Protein AF-A0A388QNP2-F1 (afdb_monomer_lite)

Secondary structure (DSSP, 8-state):
---TGGGG-GGGGTTSTTHHHHHHHHHHTT---EEE--EEHHHHHHHHTSTTGGGTB-GGG----TT-EE-GGG--B-HHHHHHHHHHHHTTSEEEPPS--HHHHH--HHHHHHHHHHT-SSGGGTS-HHHHHHHHHHTTT--

pLDDT: mean 83.12, std 7.52, range [42.44, 92.38]

Structure (mmCIF, N/CA/C/O backbone):
data_AF-A0A388QNP2-F1
#
_entry.id   AF-A0A388QNP2-F1
#
loop_
_atom_site.group_PDB
_atom_site.id
_atom_site.type_symbol
_atom_site.label_atom_id
_atom_site.label_alt_id
_atom_site.label_comp_id
_atom_site.label_asym_id
_atom_site.label_entity_id
_atom_site.label_seq_id
_atom_site.pdbx_PDB_ins_code
_atom_site.Cartn_x
_atom_site.Cartn_y
_atom_site.Cartn_z
_atom_site.occupancy
_atom_site.B_iso_or_equiv
_atom_site.auth_seq_id
_atom_site.auth_comp_id
_atom_site.auth_asym_id
_atom_site.auth_atom_id
_atom_site.pdbx_PDB_model_num
ATOM 1 N N . MET A 1 1 ? -1.663 10.306 -4.330 1.00 42.44 1 MET A N 1
ATOM 2 C CA . MET A 1 1 ? -0.896 9.045 -4.416 1.00 42.44 1 MET A CA 1
ATOM 3 C C . MET A 1 1 ? -1.767 8.045 -3.677 1.00 42.44 1 MET A C 1
ATOM 5 O O . MET A 1 1 ? -2.194 8.433 -2.613 1.00 42.44 1 MET A O 1
ATOM 9 N N . ASN A 1 2 ? -2.155 6.900 -4.248 1.00 55.72 2 ASN A N 1
ATOM 10 C CA . ASN A 1 2 ? -2.982 5.923 -3.520 1.00 55.72 2 ASN A CA 1
ATOM 11 C C . ASN A 1 2 ? -2.039 4.876 -2.945 1.00 55.72 2 ASN A C 1
ATOM 13 O O . ASN A 1 2 ? -1.491 4.076 -3.705 1.00 55.72 2 ASN A O 1
ATOM 17 N N . ASN A 1 3 ? -1.803 4.921 -1.642 1.00 70.88 3 ASN A N 1
ATOM 18 C CA . ASN A 1 3 ? -0.985 3.936 -0.945 1.00 70.88 3 ASN A CA 1
ATOM 19 C C . ASN A 1 3 ? -1.843 3.156 0.076 1.00 70.88 3 ASN A C 1
ATOM 21 O O . ASN A 1 3 ? -2.992 3.502 0.344 1.00 70.88 3 ASN A O 1
ATOM 25 N N . LEU A 1 4 ? -1.290 2.077 0.635 1.00 81.94 4 LEU A N 1
ATOM 26 C CA . LEU A 1 4 ? -1.979 1.256 1.639 1.00 81.94 4 LEU A CA 1
ATOM 27 C C . LEU A 1 4 ? -2.318 2.040 2.916 1.00 81.94 4 LEU A C 1
ATOM 29 O O . LEU A 1 4 ? -3.337 1.785 3.547 1.00 81.94 4 LEU A O 1
ATOM 33 N N . VAL A 1 5 ? -1.448 2.972 3.300 1.00 83.69 5 VAL A N 1
ATOM 34 C CA . VAL A 1 5 ? -1.546 3.774 4.525 1.00 83.69 5 VAL A CA 1
ATOM 35 C C . VAL A 1 5 ? -2.727 4.744 4.451 1.00 83.69 5 VAL A C 1
ATOM 37 O O . VAL A 1 5 ? -3.423 4.932 5.446 1.00 83.69 5 VAL A O 1
ATOM 40 N N . ASP A 1 6 ? -3.026 5.281 3.270 1.00 84.50 6 ASP A N 1
ATOM 41 C CA . ASP A 1 6 ? -4.148 6.197 3.056 1.00 84.50 6 ASP A CA 1
ATOM 42 C C . ASP A 1 6 ? -5.493 5.534 3.368 1.00 84.50 6 ASP A C 1
ATOM 44 O O . ASP A 1 6 ? -6.406 6.203 3.842 1.00 84.50 6 ASP A O 1
ATOM 48 N N . LEU A 1 7 ? -5.617 4.210 3.198 1.00 86.00 7 LEU A N 1
ATOM 49 C CA . LEU A 1 7 ? -6.834 3.462 3.555 1.00 86.00 7 LEU A CA 1
ATOM 50 C C . LEU A 1 7 ? -7.164 3.526 5.053 1.00 86.00 7 LEU A C 1
ATOM 52 O O . LEU A 1 7 ? -8.274 3.203 5.463 1.00 86.00 7 LEU A O 1
ATOM 56 N N . PHE A 1 8 ? -6.208 3.928 5.885 1.00 87.75 8 PHE A N 1
ATOM 57 C CA . PHE A 1 8 ? -6.391 4.082 7.323 1.00 87.75 8 PHE A CA 1
ATOM 58 C C . PHE A 1 8 ? -6.550 5.545 7.739 1.00 87.75 8 PHE A C 1
ATOM 60 O O . PHE A 1 8 ? -6.674 5.818 8.933 1.00 87.75 8 PHE A O 1
ATOM 67 N N . ASN A 1 9 ? -6.569 6.491 6.793 1.00 87.31 9 ASN A N 1
ATOM 68 C CA . ASN A 1 9 ? -6.835 7.887 7.108 1.00 87.31 9 ASN A CA 1
ATOM 69 C C . ASN A 1 9 ? -8.322 8.063 7.489 1.00 87.31 9 ASN A C 1
ATOM 71 O O . ASN A 1 9 ? -9.200 7.904 6.634 1.00 87.31 9 ASN A O 1
ATOM 75 N N . PRO A 1 10 ? -8.636 8.434 8.745 1.00 83.19 10 PRO A N 1
ATOM 76 C CA . PRO A 1 10 ? -10.016 8.567 9.207 1.00 83.19 10 PRO A CA 1
ATOM 77 C C . PRO A 1 10 ? -10.800 9.663 8.475 1.00 83.19 10 PRO A C 1
ATOM 79 O O . PRO A 1 10 ? -12.026 9.594 8.408 1.00 83.19 10 PRO A O 1
ATOM 82 N N . GLU A 1 11 ? -10.118 10.645 7.877 1.00 87.06 11 GLU A N 1
ATOM 83 C CA . GLU A 1 11 ? -10.759 11.742 7.141 1.00 87.06 11 GLU A CA 1
ATOM 84 C C . GLU A 1 11 ? -11.539 11.250 5.911 1.00 87.06 11 GLU A C 1
ATOM 86 O O . GLU A 1 11 ? -12.512 11.888 5.509 1.00 87.06 11 GLU A O 1
ATOM 91 N N . HIS A 1 12 ? -11.182 10.086 5.353 1.00 86.56 12 HIS A N 1
ATOM 92 C CA . HIS A 1 12 ? -11.906 9.480 4.232 1.00 86.56 12 HIS A CA 1
ATOM 93 C C . HIS A 1 12 ? -13.256 8.866 4.622 1.00 86.56 12 HIS A C 1
ATOM 95 O O . HIS A 1 12 ? -14.069 8.586 3.744 1.00 86.56 12 HIS A O 1
ATOM 101 N N . TYR A 1 13 ? -13.518 8.678 5.917 1.00 88.69 13 TYR A N 1
ATOM 102 C CA . TYR A 1 13 ? -14.672 7.920 6.409 1.00 88.69 13 TYR A CA 1
ATOM 103 C C . TYR A 1 13 ? -15.572 8.730 7.343 1.00 88.69 13 TYR A C 1
ATOM 105 O O . TYR A 1 13 ? -16.375 8.160 8.072 1.00 88.69 13 TYR A O 1
ATOM 113 N N . THR A 1 14 ? -15.481 10.060 7.301 1.00 89.50 14 THR A N 1
ATOM 114 C CA . THR A 1 14 ? -16.283 10.981 8.132 1.00 89.50 14 THR A CA 1
ATOM 115 C C . THR A 1 14 ? -17.795 10.872 7.904 1.00 89.50 14 THR A C 1
ATOM 117 O O . THR A 1 14 ? -18.574 11.301 8.748 1.00 89.50 14 THR A O 1
ATOM 120 N N . GLN A 1 15 ? -18.214 10.291 6.776 1.00 91.44 15 GLN A N 1
ATOM 121 C CA . GLN A 1 15 ? -19.619 10.066 6.415 1.00 91.44 15 GLN A CA 1
ATOM 122 C C . GLN A 1 15 ? -20.171 8.717 6.909 1.00 91.44 15 GLN A C 1
ATOM 124 O O . GLN A 1 15 ? -21.357 8.448 6.734 1.00 91.44 15 GLN A O 1
ATOM 129 N N . LEU A 1 16 ? -19.322 7.855 7.474 1.00 91.56 16 LEU A N 1
ATOM 130 C CA . LEU A 1 16 ? -19.698 6.547 8.006 1.00 91.56 16 LEU A CA 1
ATOM 131 C C . LEU A 1 16 ? -19.756 6.624 9.532 1.00 91.56 16 LEU A C 1
ATOM 133 O O . LEU A 1 16 ? -18.791 7.061 10.158 1.00 91.56 16 LEU A O 1
ATOM 137 N N . GLU A 1 17 ? -20.854 6.167 10.137 1.00 90.19 17 GLU A N 1
ATOM 138 C CA . GLU A 1 17 ? -21.018 6.176 11.598 1.00 90.19 17 GLU A CA 1
ATOM 139 C C . GLU A 1 17 ? -19.934 5.343 12.298 1.00 90.19 17 GLU A C 1
ATOM 141 O O . GLU A 1 17 ? -19.424 5.738 13.345 1.00 90.19 17 GLU A O 1
ATOM 146 N N . GLY A 1 18 ? -19.526 4.219 11.698 1.00 87.56 18 GLY A N 1
ATOM 147 C CA . GLY A 1 18 ? -18.429 3.379 12.183 1.00 87.56 18 GLY A CA 1
ATOM 148 C C . GLY A 1 18 ? -17.062 3.691 11.560 1.00 87.56 18 GLY A C 1
ATOM 149 O O . GLY A 1 18 ? -16.106 2.939 11.774 1.00 87.56 18 GLY A O 1
ATOM 150 N N . GLY A 1 19 ? -16.947 4.771 10.780 1.00 90.50 19 GLY A N 1
ATOM 151 C CA . GLY A 1 19 ? -15.690 5.265 10.218 1.00 90.50 19 GLY A CA 1
ATOM 152 C C . GLY A 1 19 ? -14.877 4.211 9.452 1.00 90.50 19 GLY A C 1
ATOM 153 O O . GLY A 1 19 ? -15.393 3.471 8.613 1.00 90.50 19 GLY A O 1
ATOM 154 N N . VAL A 1 20 ? -13.575 4.143 9.754 1.00 89.31 20 VAL A N 1
ATOM 155 C CA . VAL A 1 20 ? -12.612 3.215 9.126 1.00 89.31 20 VAL A CA 1
ATOM 156 C C . VAL A 1 20 ? -13.044 1.751 9.293 1.00 89.31 20 VAL A C 1
ATOM 158 O O . VAL A 1 20 ? -12.945 0.963 8.353 1.00 89.31 20 VAL A O 1
ATOM 161 N N . LEU A 1 21 ? -13.555 1.378 10.470 1.00 89.62 21 LEU A N 1
ATOM 162 C CA . LEU A 1 21 ? -13.955 -0.002 10.767 1.00 89.62 21 LEU A CA 1
ATOM 163 C C . LEU A 1 21 ? -15.161 -0.435 9.936 1.00 89.62 21 LEU A C 1
ATOM 165 O O . LEU A 1 21 ? -15.171 -1.538 9.393 1.00 89.62 21 LEU A O 1
ATOM 169 N N . GLU A 1 22 ? -16.155 0.442 9.797 1.00 92.38 22 GLU A N 1
ATOM 170 C CA . GLU A 1 22 ? -17.318 0.174 8.954 1.00 92.38 22 GLU A CA 1
ATOM 171 C C . GLU A 1 22 ? -16.923 0.017 7.483 1.00 92.38 22 GLU A C 1
ATOM 173 O O . GLU A 1 22 ? -17.397 -0.901 6.812 1.00 92.38 22 GLU A O 1
ATOM 178 N N . SER A 1 23 ? -16.020 0.868 6.990 1.00 91.31 23 SER A N 1
ATOM 179 C CA . SER A 1 23 ? -15.496 0.771 5.625 1.00 91.31 23 SER A CA 1
ATOM 180 C C . SER A 1 23 ? -14.840 -0.586 5.358 1.00 91.31 23 SER A C 1
ATOM 182 O O . SER A 1 23 ? -15.215 -1.279 4.411 1.00 91.31 23 SER A O 1
ATOM 184 N N . PHE A 1 24 ? -13.916 -1.016 6.223 1.00 90.62 24 PHE A N 1
ATOM 185 C CA . PHE A 1 24 ? -13.261 -2.314 6.063 1.00 90.62 24 PHE A CA 1
ATOM 186 C C . PHE A 1 24 ? -14.231 -3.486 6.244 1.00 90.62 24 PHE A C 1
ATOM 188 O O . PHE A 1 24 ? -14.150 -4.454 5.491 1.00 90.62 24 PHE A O 1
ATOM 195 N N . GLY A 1 25 ? -15.199 -3.385 7.158 1.00 89.75 25 GLY A N 1
ATOM 196 C CA . GLY A 1 25 ? -16.263 -4.380 7.291 1.00 89.75 25 GLY A CA 1
ATOM 197 C C . GLY A 1 25 ? -17.073 -4.538 6.001 1.00 89.75 25 GLY A C 1
ATOM 198 O O . GLY A 1 25 ? -17.333 -5.657 5.566 1.00 89.75 25 GLY A O 1
ATOM 199 N N . ARG A 1 26 ? -17.414 -3.427 5.335 1.00 90.50 26 ARG A N 1
ATOM 200 C CA . ARG A 1 26 ? -18.107 -3.438 4.037 1.00 90.50 26 ARG A CA 1
ATOM 201 C C . ARG A 1 26 ? -17.231 -3.968 2.902 1.00 90.50 26 ARG A C 1
ATOM 203 O O . ARG A 1 26 ? -17.760 -4.643 2.026 1.00 90.50 26 ARG A O 1
ATOM 210 N N . LEU A 1 27 ? -15.933 -3.660 2.906 1.00 89.94 27 LEU A N 1
ATOM 211 C CA . LEU A 1 27 ? -14.986 -4.100 1.877 1.00 89.94 27 LEU A CA 1
ATOM 212 C C . LEU A 1 27 ? -14.767 -5.615 1.922 1.00 89.94 27 LEU A C 1
ATOM 214 O O . LEU A 1 27 ? -14.757 -6.272 0.887 1.00 89.94 27 LEU A O 1
ATOM 218 N N . PHE A 1 28 ? -14.607 -6.166 3.122 1.00 89.50 28 PHE A N 1
ATOM 219 C CA . PHE A 1 28 ? -14.209 -7.557 3.314 1.00 89.50 28 PHE A CA 1
ATOM 220 C C . PHE A 1 28 ? -15.367 -8.537 3.488 1.00 89.50 28 PHE A C 1
ATOM 222 O O . PHE A 1 28 ? -15.137 -9.746 3.521 1.00 89.50 28 PHE A O 1
ATOM 229 N N . LYS A 1 29 ? -16.611 -8.044 3.544 1.00 85.56 29 LYS A N 1
ATOM 230 C CA . LYS A 1 29 ? -17.809 -8.879 3.722 1.00 85.56 29 LYS A CA 1
ATOM 231 C C . LYS A 1 29 ? -17.937 -10.001 2.680 1.00 85.56 29 LYS A C 1
ATOM 233 O O . LYS A 1 29 ? -18.436 -11.069 3.010 1.00 85.56 29 LYS A O 1
ATOM 238 N N . ASP A 1 30 ? -17.463 -9.766 1.455 1.00 87.25 30 ASP A N 1
ATOM 239 C CA . ASP A 1 30 ? -17.602 -10.688 0.319 1.00 87.25 30 ASP A CA 1
ATOM 240 C C . ASP A 1 30 ? -16.319 -11.509 0.071 1.00 87.25 30 ASP A C 1
ATOM 242 O O . ASP A 1 30 ? -16.063 -11.957 -1.044 1.00 87.25 30 ASP A O 1
ATOM 246 N N . GLY A 1 31 ? -15.472 -11.684 1.096 1.00 84.38 31 GLY A N 1
ATOM 247 C CA . GLY A 1 31 ? -14.236 -12.470 0.988 1.00 84.38 31 GLY A CA 1
ATOM 248 C C . GLY A 1 31 ? -13.154 -11.812 0.127 1.00 84.38 31 GLY A C 1
ATOM 249 O O . GLY A 1 31 ? -12.272 -12.492 -0.396 1.00 84.38 31 GLY A O 1
ATOM 250 N N . VAL A 1 32 ? -13.223 -10.490 -0.044 1.00 89.31 32 VAL A N 1
ATOM 251 C CA . VAL A 1 32 ? -12.215 -9.717 -0.777 1.00 89.31 32 VAL A CA 1
ATOM 252 C C . VAL A 1 32 ? -10.865 -9.829 -0.070 1.00 89.31 32 VAL A C 1
ATOM 254 O O . VAL A 1 32 ? -10.780 -9.750 1.153 1.00 89.31 32 VAL A O 1
ATOM 257 N N . GLN A 1 33 ? -9.794 -9.964 -0.848 1.00 90.50 33 GLN A N 1
ATOM 258 C CA . GLN A 1 33 ? -8.425 -9.908 -0.348 1.00 90.50 33 GLN A CA 1
ATOM 259 C C . GLN A 1 33 ? -7.679 -8.778 -1.048 1.00 90.50 33 GLN A C 1
ATOM 261 O O . GLN A 1 33 ? -7.717 -8.648 -2.272 1.00 90.50 33 GLN A O 1
ATOM 266 N N . VAL A 1 34 ? -6.989 -7.955 -0.266 1.00 89.81 34 VAL A N 1
ATOM 267 C CA . VAL A 1 34 ? -6.114 -6.904 -0.778 1.00 89.81 34 VAL A CA 1
ATOM 268 C C . VAL A 1 34 ? -4.700 -7.458 -0.822 1.00 89.81 34 VAL A C 1
ATOM 270 O O . VAL A 1 34 ? -4.086 -7.727 0.211 1.00 89.81 34 VAL A O 1
ATOM 273 N N . MET A 1 35 ? -4.173 -7.622 -2.031 1.00 89.44 35 MET A N 1
ATOM 274 C CA . MET A 1 35 ? -2.778 -7.997 -2.218 1.00 89.44 35 MET A CA 1
ATOM 275 C C . MET A 1 35 ? -1.890 -6.773 -2.006 1.00 89.44 35 MET A C 1
ATOM 277 O O . MET A 1 35 ? -2.016 -5.771 -2.711 1.00 89.44 35 MET A O 1
ATOM 281 N N . VAL A 1 36 ? -0.992 -6.851 -1.029 1.00 89.38 36 VAL A N 1
ATOM 282 C CA . VAL A 1 36 ? -0.104 -5.748 -0.673 1.00 89.38 36 VAL A CA 1
ATOM 283 C C . VAL A 1 36 ? 1.249 -5.975 -1.325 1.00 89.38 36 VAL A C 1
ATOM 285 O O . VAL A 1 36 ? 2.020 -6.842 -0.913 1.00 89.38 36 VAL A O 1
ATOM 288 N N . TYR A 1 37 ? 1.526 -5.190 -2.361 1.00 87.56 37 TYR A N 1
ATOM 289 C CA . TYR A 1 37 ? 2.818 -5.205 -3.034 1.00 87.56 37 TYR A CA 1
ATOM 290 C C . TYR A 1 37 ? 3.879 -4.499 -2.173 1.00 87.56 37 TYR A C 1
ATOM 292 O O . TYR A 1 37 ? 3.568 -3.458 -1.582 1.00 87.56 37 TYR A O 1
ATOM 300 N N . PRO A 1 38 ? 5.110 -5.033 -2.074 1.00 87.62 38 PRO A N 1
ATOM 301 C CA . PRO A 1 38 ? 6.166 -4.378 -1.319 1.00 87.62 38 PRO A CA 1
ATOM 302 C C . PRO A 1 38 ? 6.550 -3.040 -1.950 1.00 87.62 38 PRO A C 1
ATOM 304 O O . PRO A 1 38 ? 6.391 -2.811 -3.149 1.00 87.62 38 PRO A O 1
ATOM 307 N N . MET A 1 39 ? 7.084 -2.151 -1.125 1.00 85.62 39 MET A N 1
ATOM 308 C CA . MET A 1 39 ? 7.579 -0.843 -1.538 1.00 85.62 39 MET A CA 1
ATOM 309 C C . MET A 1 39 ? 9.096 -0.814 -1.453 1.00 85.62 39 MET A C 1
ATOM 311 O O . MET A 1 39 ? 9.696 -1.534 -0.662 1.00 85.62 39 MET A O 1
ATOM 315 N N . ARG A 1 40 ? 9.736 0.032 -2.251 1.00 86.56 40 ARG A N 1
ATOM 316 C CA . ARG A 1 40 ? 11.173 0.279 -2.119 1.00 86.56 40 ARG A CA 1
ATOM 317 C C . ARG A 1 40 ? 11.428 1.360 -1.060 1.00 86.56 40 ARG A C 1
ATOM 319 O O . ARG A 1 40 ? 10.556 2.192 -0.801 1.00 86.56 40 ARG A O 1
ATOM 326 N N . GLY A 1 41 ? 12.594 1.370 -0.423 1.00 87.00 41 GLY A N 1
ATOM 327 C CA . GLY A 1 41 ? 12.909 2.313 0.652 1.00 87.00 41 GLY A CA 1
ATOM 328 C C . GLY A 1 41 ? 12.794 3.786 0.246 1.00 87.00 41 GLY A C 1
ATOM 329 O O . GLY A 1 41 ? 12.300 4.609 1.016 1.00 87.00 41 GLY A O 1
ATOM 330 N N . ASP A 1 42 ? 13.151 4.139 -0.989 1.00 85.56 42 ASP A N 1
ATOM 331 C CA . ASP A 1 42 ? 12.917 5.484 -1.531 1.00 85.56 42 ASP A CA 1
ATOM 332 C C . ASP A 1 42 ? 11.420 5.837 -1.652 1.00 85.56 42 ASP A C 1
ATOM 334 O O . ASP A 1 42 ? 11.032 6.991 -1.448 1.00 85.56 42 ASP A O 1
ATOM 338 N N . GLN A 1 43 ? 10.559 4.855 -1.932 1.00 84.62 43 GLN A N 1
ATOM 339 C CA . GLN A 1 43 ? 9.105 5.020 -1.912 1.00 84.62 43 GLN A CA 1
ATOM 340 C C . GLN A 1 43 ? 8.594 5.188 -0.480 1.00 84.62 43 GLN A C 1
ATOM 342 O O . GLN A 1 43 ? 7.782 6.081 -0.245 1.00 84.62 43 GLN A O 1
ATOM 347 N N . LEU A 1 44 ? 9.115 4.410 0.478 1.00 86.12 44 LEU A N 1
ATOM 348 C CA . LEU A 1 44 ? 8.811 4.593 1.899 1.00 86.12 44 LEU A CA 1
ATOM 349 C C . LEU A 1 44 ? 9.200 6.003 2.358 1.00 86.12 44 LEU A C 1
ATOM 351 O O . LEU A 1 44 ? 8.410 6.655 3.030 1.00 86.12 44 LEU A O 1
ATOM 355 N N . ARG A 1 45 ? 10.360 6.522 1.936 1.00 85.94 45 ARG A N 1
ATOM 356 C CA . ARG A 1 45 ? 10.778 7.897 2.252 1.00 85.94 45 ARG A CA 1
ATOM 357 C C . ARG A 1 45 ? 9.782 8.941 1.753 1.00 85.94 45 ARG A C 1
ATOM 359 O O . ARG A 1 45 ? 9.475 9.884 2.474 1.00 85.94 45 ARG A O 1
ATOM 366 N N . ARG A 1 46 ? 9.285 8.790 0.522 1.00 84.81 46 ARG A N 1
ATOM 367 C CA . ARG A 1 46 ? 8.267 9.697 -0.037 1.00 84.81 46 ARG A CA 1
ATOM 368 C C . ARG A 1 46 ? 6.943 9.578 0.707 1.00 84.81 46 ARG A C 1
ATOM 370 O O . ARG A 1 46 ? 6.307 10.594 0.950 1.00 84.81 46 ARG A O 1
ATOM 377 N N . LEU A 1 47 ? 6.564 8.358 1.080 1.00 83.94 47 LEU A N 1
ATOM 378 C CA . LEU A 1 47 ? 5.358 8.083 1.848 1.00 83.94 47 LEU A CA 1
ATOM 379 C C . LEU A 1 47 ? 5.405 8.771 3.212 1.00 83.94 47 LEU A C 1
ATOM 381 O O . LEU A 1 47 ? 4.502 9.522 3.535 1.00 83.94 47 LEU A O 1
ATOM 385 N N . VAL A 1 48 ? 6.477 8.589 3.985 1.00 84.19 48 VAL A N 1
ATOM 386 C CA . VAL A 1 48 ? 6.604 9.208 5.318 1.00 84.19 48 VAL A CA 1
ATOM 387 C C . VAL A 1 48 ? 6.836 10.722 5.275 1.00 84.19 48 VAL A C 1
ATOM 389 O O . VAL A 1 48 ? 6.782 11.372 6.311 1.00 84.19 48 VAL A O 1
ATOM 392 N N . ALA A 1 49 ? 7.108 11.292 4.100 1.00 85.12 49 ALA A N 1
ATOM 393 C CA . ALA A 1 49 ? 7.127 12.738 3.900 1.00 85.12 49 ALA A CA 1
ATOM 394 C C . ALA A 1 49 ? 5.722 13.312 3.634 1.00 85.12 49 ALA A C 1
ATOM 396 O O . ALA A 1 49 ? 5.542 14.528 3.710 1.00 85.12 49 ALA A O 1
ATOM 397 N N . ASP A 1 50 ? 4.734 12.467 3.320 1.00 84.69 50 ASP A N 1
ATOM 398 C CA . ASP A 1 50 ? 3.353 12.886 3.108 1.00 84.69 50 ASP A CA 1
ATOM 399 C C . ASP A 1 50 ? 2.685 13.220 4.460 1.00 84.69 50 ASP A C 1
ATOM 401 O O . ASP A 1 50 ? 2.610 12.358 5.345 1.00 84.69 50 ASP A O 1
ATOM 405 N N . PRO A 1 51 ? 2.155 14.447 4.642 1.00 82.69 51 PRO A N 1
ATOM 406 C CA . PRO A 1 51 ? 1.455 14.836 5.864 1.00 82.69 51 PRO A CA 1
ATOM 407 C C . PRO A 1 51 ? 0.297 13.905 6.244 1.00 82.69 51 PRO A C 1
ATOM 409 O O . PRO A 1 51 ? -0.001 13.760 7.430 1.00 82.69 51 PRO A O 1
ATOM 412 N N . VAL A 1 52 ? -0.364 13.284 5.263 1.00 80.06 52 VAL A N 1
ATOM 413 C CA . VAL A 1 52 ? -1.466 12.344 5.497 1.00 80.06 52 VAL A CA 1
ATOM 414 C C . VAL A 1 52 ? -0.934 11.039 6.075 1.00 80.06 52 VAL A C 1
ATOM 416 O O . VAL A 1 52 ? -1.412 10.586 7.117 1.00 80.06 52 VAL A O 1
ATOM 419 N N . ALA A 1 53 ? 0.107 10.476 5.464 1.00 80.69 53 ALA A N 1
ATOM 420 C CA . ALA A 1 53 ? 0.726 9.245 5.939 1.00 80.69 53 ALA A CA 1
ATOM 421 C C . ALA A 1 53 ? 1.318 9.409 7.347 1.00 80.69 53 ALA A C 1
ATOM 423 O O . ALA A 1 53 ? 1.226 8.493 8.160 1.00 80.69 53 ALA A O 1
ATOM 424 N N . CYS A 1 54 ? 1.833 10.592 7.698 1.00 81.81 54 CYS A N 1
ATOM 425 C CA . CYS A 1 54 ? 2.325 10.901 9.047 1.00 81.81 54 CYS A CA 1
ATOM 426 C C . CYS A 1 54 ? 1.261 10.789 10.153 1.00 81.81 54 CYS A C 1
ATOM 428 O O . CYS A 1 54 ? 1.609 10.560 11.318 1.00 81.81 54 CYS A O 1
ATOM 430 N N . LYS A 1 55 ? -0.031 10.931 9.824 1.00 81.94 55 LYS A N 1
ATOM 431 C CA . LYS A 1 55 ? -1.136 10.737 10.783 1.00 81.94 55 LYS A CA 1
ATOM 432 C C . LYS A 1 55 ? -1.366 9.262 11.115 1.00 81.94 55 LYS A C 1
ATOM 434 O O . LYS A 1 55 ? -1.964 8.954 12.142 1.00 81.94 55 LYS A O 1
ATOM 439 N N . VAL A 1 56 ? -0.892 8.365 10.257 1.00 82.31 56 VAL A N 1
ATOM 440 C CA . VAL A 1 56 ? -1.198 6.932 10.292 1.00 82.31 56 VAL A CA 1
ATOM 441 C C . VAL A 1 56 ? 0.052 6.097 10.588 1.00 82.31 56 VAL A C 1
ATOM 443 O O . VAL A 1 56 ? -0.046 5.098 11.291 1.00 82.31 56 VAL A O 1
ATOM 446 N N . CYS A 1 57 ? 1.231 6.518 10.130 1.00 84.38 57 CYS A N 1
ATOM 447 C CA . CYS A 1 57 ? 2.520 5.860 10.350 1.00 84.38 57 CYS A CA 1
ATOM 448 C C . CYS A 1 57 ? 3.392 6.583 11.388 1.00 84.38 57 CYS A C 1
ATOM 450 O O . CYS A 1 57 ? 3.138 7.736 11.736 1.00 84.38 57 CYS A O 1
ATOM 452 N N . PHE A 1 58 ? 4.448 5.904 11.849 1.00 80.06 58 PHE A N 1
ATOM 453 C CA . PHE A 1 58 ? 5.515 6.472 12.682 1.00 80.06 58 PHE A CA 1
ATOM 454 C C . PHE A 1 58 ? 6.735 6.871 11.837 1.00 80.06 58 PHE A C 1
ATOM 456 O O . PHE A 1 58 ? 7.670 6.086 11.710 1.00 80.06 58 PHE A O 1
ATOM 463 N N . PRO A 1 59 ? 6.768 8.066 11.222 1.00 75.75 59 PRO A N 1
ATOM 464 C CA . PRO A 1 59 ? 7.910 8.482 10.407 1.00 75.75 59 PRO A CA 1
ATOM 465 C C . PRO A 1 59 ? 9.219 8.521 11.215 1.00 75.75 59 PRO A C 1
ATOM 467 O O . PRO A 1 59 ? 10.293 8.339 10.649 1.00 75.75 59 PRO A O 1
ATOM 470 N N . GLU A 1 60 ? 9.135 8.725 12.534 1.00 78.50 60 GLU A N 1
ATOM 471 C CA . GLU A 1 60 ? 10.291 8.905 13.414 1.00 78.50 60 GLU A CA 1
ATOM 472 C C . GLU A 1 60 ? 11.018 7.591 13.749 1.00 78.50 60 GLU A C 1
ATOM 474 O O . GLU A 1 60 ? 12.156 7.623 14.213 1.00 78.50 60 GLU A O 1
ATOM 479 N N . SER A 1 61 ? 10.381 6.436 13.534 1.00 79.19 61 SER A N 1
ATOM 480 C CA . SER A 1 61 ? 10.918 5.126 13.922 1.00 79.19 61 SER A CA 1
ATOM 481 C C . SER A 1 61 ? 11.586 4.353 12.782 1.00 79.19 61 SER A C 1
ATOM 483 O O . SER A 1 61 ? 12.186 3.305 13.024 1.00 79.19 61 SER A O 1
ATOM 485 N N . TYR A 1 62 ? 11.515 4.845 11.542 1.00 80.75 62 TYR A N 1
ATOM 486 C CA . TYR A 1 62 ? 12.088 4.152 10.390 1.00 80.75 62 TYR A CA 1
ATOM 487 C C . TYR A 1 62 ? 13.575 4.475 10.186 1.00 80.75 62 TYR A C 1
ATOM 489 O O . TYR A 1 62 ? 13.952 5.628 9.977 1.00 80.75 62 TYR A O 1
ATOM 497 N N . SER A 1 63 ? 14.420 3.443 10.102 1.00 78.56 63 SER A N 1
ATOM 498 C CA . SER A 1 63 ? 15.750 3.541 9.486 1.00 78.56 63 SER A CA 1
ATOM 499 C C . SER A 1 63 ? 15.650 3.188 7.997 1.00 78.56 63 SER A C 1
ATOM 501 O O . SER A 1 63 ? 15.647 2.015 7.625 1.00 78.56 63 SER A O 1
ATOM 503 N N . ILE A 1 64 ? 15.508 4.197 7.137 1.00 78.38 64 ILE A N 1
ATOM 504 C CA . ILE A 1 64 ? 15.224 3.992 5.708 1.00 78.38 64 ILE A CA 1
ATOM 505 C C . ILE A 1 64 ? 16.514 3.790 4.904 1.00 78.38 64 ILE A C 1
ATOM 507 O O . ILE A 1 64 ? 17.256 4.743 4.659 1.00 78.38 64 ILE A O 1
ATOM 511 N N . THR A 1 65 ? 16.734 2.571 4.412 1.00 82.62 65 THR A N 1
ATOM 512 C CA . THR A 1 65 ? 17.725 2.268 3.367 1.00 82.62 65 THR A CA 1
ATOM 513 C C . THR A 1 65 ? 17.050 2.330 1.996 1.00 82.62 65 THR A C 1
ATOM 515 O O . THR A 1 65 ? 16.050 1.654 1.791 1.00 82.62 65 THR A O 1
ATOM 518 N N . GLU A 1 66 ? 17.562 3.134 1.056 1.00 78.56 66 GLU A N 1
ATOM 519 C CA . GLU A 1 66 ? 16.867 3.433 -0.216 1.00 78.56 66 GLU A CA 1
ATOM 520 C C . GLU A 1 66 ? 16.556 2.206 -1.067 1.00 78.56 66 GLU A C 1
ATOM 522 O O . GLU A 1 66 ? 15.458 2.117 -1.609 1.00 78.56 66 GLU A O 1
ATOM 527 N N . ASP A 1 67 ? 17.482 1.254 -1.127 1.00 79.81 67 ASP A N 1
ATOM 528 C CA . ASP A 1 67 ? 17.348 0.038 -1.931 1.00 79.81 67 ASP A CA 1
ATOM 529 C C . ASP A 1 67 ? 16.698 -1.126 -1.167 1.00 79.81 67 ASP A C 1
ATOM 531 O O . ASP A 1 67 ? 16.590 -2.233 -1.694 1.00 79.81 67 ASP A O 1
ATOM 535 N N . ALA A 1 68 ? 16.254 -0.904 0.076 1.00 84.12 68 ALA A N 1
ATOM 536 C CA . ALA A 1 68 ? 15.574 -1.942 0.839 1.00 84.12 68 ALA A CA 1
ATOM 537 C C . ALA A 1 68 ? 14.181 -2.230 0.269 1.00 84.12 68 ALA A C 1
ATOM 539 O O . ALA A 1 68 ? 13.454 -1.328 -0.157 1.00 84.12 68 ALA A O 1
ATOM 540 N N . VAL A 1 69 ? 13.801 -3.505 0.316 1.00 85.25 69 VAL A N 1
ATOM 541 C CA . VAL A 1 69 ? 12.433 -3.957 0.067 1.00 85.25 69 VAL A CA 1
ATOM 542 C C . VAL A 1 69 ? 11.678 -3.883 1.387 1.00 85.25 69 VAL A C 1
ATOM 544 O O . VAL A 1 69 ? 12.064 -4.519 2.361 1.00 85.25 69 VAL A O 1
ATOM 547 N N . ILE A 1 70 ? 10.615 -3.091 1.406 1.00 86.38 70 ILE A N 1
ATOM 548 C CA . ILE A 1 70 ? 9.734 -2.866 2.547 1.00 86.38 70 ILE A CA 1
ATOM 549 C C . ILE A 1 70 ? 8.453 -3.656 2.299 1.00 86.38 70 ILE A C 1
ATOM 551 O O . ILE A 1 70 ? 7.667 -3.319 1.407 1.00 86.38 70 ILE A O 1
ATOM 555 N N . ALA A 1 71 ? 8.237 -4.722 3.063 1.00 86.81 71 ALA A N 1
ATOM 556 C CA . ALA A 1 71 ? 7.007 -5.493 3.005 1.00 86.81 71 ALA A CA 1
ATOM 557 C C . ALA A 1 71 ? 5.904 -4.836 3.848 1.00 86.81 71 ALA A C 1
ATOM 559 O O . ALA A 1 71 ? 6.148 -3.964 4.680 1.00 86.81 71 ALA A O 1
ATOM 560 N N . ALA A 1 72 ? 4.664 -5.301 3.674 1.00 85.44 72 ALA A N 1
ATOM 561 C CA . ALA A 1 72 ? 3.525 -4.829 4.465 1.00 85.44 72 ALA A CA 1
ATOM 562 C C . ALA A 1 72 ? 3.755 -4.971 5.982 1.00 85.44 72 ALA A C 1
ATOM 564 O O . ALA A 1 72 ? 3.338 -4.113 6.753 1.00 85.44 72 ALA A O 1
ATOM 565 N N . ALA A 1 73 ? 4.434 -6.044 6.398 1.00 83.50 73 ALA A N 1
ATOM 566 C CA . ALA A 1 73 ? 4.735 -6.324 7.799 1.00 83.50 73 ALA A CA 1
ATOM 567 C C . ALA A 1 73 ? 5.761 -5.352 8.412 1.00 83.50 73 ALA A C 1
ATOM 569 O O . ALA A 1 73 ? 5.766 -5.172 9.627 1.00 83.50 73 ALA A O 1
ATOM 570 N N . ASP A 1 74 ? 6.586 -4.702 7.586 1.00 85.56 74 ASP A N 1
ATOM 571 C CA . ASP A 1 74 ? 7.600 -3.740 8.033 1.00 85.56 74 ASP A CA 1
ATOM 572 C C . ASP A 1 74 ? 7.011 -2.336 8.260 1.00 85.56 74 ASP A C 1
ATOM 574 O O . ASP A 1 74 ? 7.674 -1.454 8.811 1.00 85.56 74 ASP A O 1
ATOM 578 N N . ILE A 1 75 ? 5.757 -2.107 7.844 1.00 85.50 75 ILE A N 1
ATOM 579 C CA . ILE A 1 75 ? 5.071 -0.825 8.012 1.00 85.50 75 ILE A CA 1
ATOM 580 C C . ILE A 1 75 ? 4.657 -0.658 9.476 1.00 85.50 75 ILE A C 1
ATOM 582 O O . ILE A 1 75 ? 3.804 -1.370 10.008 1.00 85.50 75 ILE A O 1
ATOM 586 N N . GLN A 1 76 ? 5.227 0.355 10.117 1.00 86.31 76 GLN A N 1
ATOM 587 C CA . GLN A 1 76 ? 4.907 0.766 11.474 1.00 86.31 76 GLN A CA 1
ATOM 588 C C . GLN A 1 76 ? 3.773 1.795 11.476 1.00 86.31 76 GLN A C 1
ATOM 590 O O . GLN A 1 76 ? 3.939 2.967 11.117 1.00 86.31 76 GLN A O 1
ATOM 595 N N . MET A 1 77 ? 2.602 1.328 11.902 1.00 87.19 77 MET A N 1
ATOM 596 C CA . MET A 1 77 ? 1.375 2.111 12.041 1.00 87.19 77 MET A CA 1
ATOM 597 C C . MET A 1 77 ? 1.219 2.643 13.473 1.00 87.19 77 MET A C 1
ATOM 599 O O . MET A 1 77 ? 1.621 1.980 14.428 1.00 87.19 77 MET A O 1
ATOM 603 N N . ARG A 1 78 ? 0.580 3.806 13.642 1.00 88.38 78 ARG A N 1
ATOM 604 C CA . ARG A 1 78 ? 0.252 4.402 14.947 1.00 88.38 78 ARG A CA 1
ATOM 605 C C . ARG A 1 78 ? -0.732 3.526 15.737 1.00 88.38 78 ARG A C 1
ATOM 607 O O . ARG A 1 78 ? -1.525 2.806 15.131 1.00 88.38 78 ARG A O 1
ATOM 614 N N . PRO A 1 79 ? -0.757 3.595 17.084 1.00 87.06 79 PRO A N 1
ATOM 615 C CA . PRO A 1 79 ? -1.486 2.633 17.917 1.00 87.06 79 PRO A CA 1
ATOM 616 C C . PRO A 1 79 ? -2.996 2.624 17.660 1.00 87.06 79 PRO A C 1
ATOM 618 O O . PRO A 1 79 ? -3.644 1.593 17.803 1.00 87.06 79 PRO A O 1
ATOM 621 N N . THR A 1 80 ? -3.541 3.762 17.227 1.00 85.81 80 THR A N 1
ATOM 622 C CA . THR A 1 80 ? -4.951 3.942 16.860 1.00 85.81 80 THR A CA 1
ATOM 623 C C . THR A 1 80 ? -5.403 3.034 15.716 1.00 85.81 80 THR A C 1
ATOM 625 O O . THR A 1 80 ? -6.561 2.632 15.688 1.00 85.81 80 THR A O 1
ATOM 628 N N . VAL A 1 81 ? -4.506 2.695 14.786 1.00 86.62 81 VAL A N 1
ATOM 629 C CA . VAL A 1 81 ? -4.804 1.893 13.584 1.00 86.62 81 VAL A CA 1
ATOM 630 C C . VAL A 1 81 ? -4.001 0.591 13.521 1.00 86.62 81 VAL A C 1
ATOM 632 O O . VAL A 1 81 ? -4.385 -0.328 12.800 1.00 86.62 81 VAL A O 1
ATOM 635 N N . ALA A 1 82 ? -2.928 0.465 14.308 1.00 89.12 82 ALA A N 1
ATOM 636 C CA . ALA A 1 82 ? -2.054 -0.706 14.326 1.00 89.12 82 ALA A CA 1
ATOM 637 C C . ALA A 1 82 ? -2.805 -2.001 14.661 1.00 89.12 82 ALA A C 1
ATOM 639 O O . ALA A 1 82 ? -2.576 -3.022 14.017 1.00 89.12 82 ALA A O 1
ATOM 640 N N . GLY A 1 83 ? -3.734 -1.958 15.624 1.00 90.38 83 GLY A N 1
ATOM 641 C CA . GLY A 1 83 ? -4.535 -3.129 15.996 1.00 90.38 83 GLY A CA 1
ATOM 642 C C . GLY A 1 83 ? -5.409 -3.633 14.845 1.00 90.38 83 GLY A C 1
ATOM 643 O O . GLY A 1 83 ? -5.447 -4.832 14.574 1.00 90.38 83 GLY A O 1
ATOM 644 N N . LEU A 1 84 ? -6.051 -2.714 14.118 1.00 90.12 84 LEU A N 1
ATOM 645 C CA . LEU A 1 84 ? -6.842 -3.049 12.935 1.00 90.12 84 LEU A CA 1
ATOM 646 C C . LEU A 1 84 ? -5.955 -3.589 11.811 1.00 90.12 84 LEU A C 1
ATOM 648 O O . LEU A 1 84 ? -6.263 -4.627 11.238 1.00 90.12 84 LEU A O 1
ATOM 652 N N . PHE A 1 85 ? -4.837 -2.924 11.523 1.00 90.88 85 PHE A N 1
ATOM 653 C CA . PHE A 1 85 ? -3.895 -3.362 10.495 1.00 90.88 85 PHE A CA 1
ATOM 654 C C . PHE A 1 85 ? -3.395 -4.794 10.741 1.00 90.88 85 PHE A C 1
ATOM 656 O O . PHE A 1 85 ? -3.442 -5.634 9.843 1.00 90.88 85 PHE A O 1
ATOM 663 N N . GLN A 1 86 ? -3.003 -5.102 11.981 1.00 91.00 86 GLN A N 1
ATOM 664 C CA . GLN A 1 86 ? -2.581 -6.448 12.371 1.00 91.00 86 GLN A CA 1
ATOM 665 C C . GLN A 1 86 ? -3.720 -7.465 12.281 1.00 91.00 86 GLN A C 1
ATOM 667 O O . GLN A 1 86 ? -3.511 -8.582 11.816 1.00 91.00 86 GLN A O 1
ATOM 672 N N . HIS A 1 87 ? -4.942 -7.089 12.661 1.00 91.62 87 HIS A N 1
ATOM 673 C CA . HIS A 1 87 ? -6.107 -7.952 12.480 1.00 91.62 87 HIS A CA 1
ATOM 674 C C . HIS A 1 87 ? -6.346 -8.293 10.999 1.00 91.62 87 HIS A C 1
ATOM 676 O O . HIS A 1 87 ? -6.617 -9.449 10.676 1.00 91.62 87 HIS A O 1
ATOM 682 N N . LEU A 1 88 ? -6.214 -7.318 10.094 1.00 91.69 88 LEU A N 1
ATOM 683 C CA . LEU A 1 88 ? -6.395 -7.535 8.657 1.00 91.69 88 LEU A CA 1
ATOM 684 C C . LEU A 1 88 ? -5.318 -8.449 8.059 1.00 91.69 88 LEU A C 1
ATOM 686 O O . LEU A 1 88 ? -5.636 -9.297 7.225 1.00 91.69 8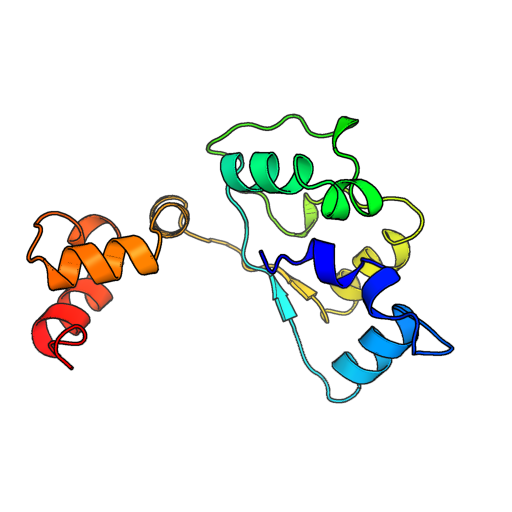8 LEU A O 1
ATOM 690 N N . LEU A 1 89 ? -4.068 -8.321 8.508 1.00 90.69 89 LEU A N 1
ATOM 691 C CA . LEU A 1 89 ? -2.981 -9.221 8.113 1.00 90.69 89 LEU A CA 1
ATOM 692 C C . LEU A 1 89 ? -3.199 -10.643 8.645 1.00 90.69 89 LEU A C 1
ATOM 694 O O . LEU A 1 89 ? -3.166 -11.601 7.877 1.00 90.69 89 LEU A O 1
ATOM 698 N N . ASN A 1 90 ? -3.480 -10.785 9.942 1.00 91.56 90 ASN A N 1
ATOM 699 C CA . ASN A 1 90 ? -3.605 -12.090 10.598 1.00 91.56 90 ASN A CA 1
ATOM 700 C C . ASN A 1 90 ? -4.773 -12.925 10.060 1.00 91.56 90 ASN A C 1
ATOM 702 O O . ASN A 1 90 ? -4.690 -14.149 10.040 1.00 91.56 90 ASN A O 1
ATOM 706 N N . ASN A 1 91 ? -5.849 -12.273 9.615 1.00 91.06 91 ASN A N 1
ATOM 707 C CA . ASN A 1 91 ? -7.013 -12.949 9.037 1.00 91.06 91 ASN A CA 1
ATOM 708 C C . ASN A 1 91 ? -6.948 -13.078 7.506 1.00 91.06 91 ASN A C 1
ATOM 710 O O . ASN A 1 91 ? -7.912 -13.524 6.891 1.00 91.06 91 ASN A O 1
ATOM 714 N N . GLY A 1 92 ? -5.832 -12.695 6.875 1.00 90.44 92 GLY A N 1
ATOM 715 C CA . GLY A 1 92 ? -5.639 -12.854 5.432 1.00 90.44 92 GLY A CA 1
ATOM 716 C C . GLY A 1 92 ? -6.489 -11.920 4.567 1.00 90.44 92 GLY A C 1
ATOM 717 O O . GLY A 1 92 ? -6.656 -12.182 3.376 1.00 90.44 92 GLY A O 1
ATOM 718 N N . PHE A 1 93 ? -7.015 -10.832 5.137 1.00 91.75 93 PHE A N 1
ATOM 719 C CA . PHE A 1 93 ? -7.650 -9.759 4.369 1.00 91.75 93 PHE A CA 1
ATOM 720 C C . PHE A 1 93 ? -6.606 -8.932 3.624 1.00 91.75 93 PHE A C 1
ATOM 722 O O . PHE A 1 93 ? -6.827 -8.527 2.484 1.00 91.75 93 PHE A O 1
ATOM 729 N N . PHE A 1 94 ? -5.453 -8.708 4.255 1.00 92.00 94 PHE A N 1
ATOM 730 C CA . PHE A 1 94 ? -4.260 -8.173 3.614 1.00 92.00 94 PHE A CA 1
ATOM 731 C C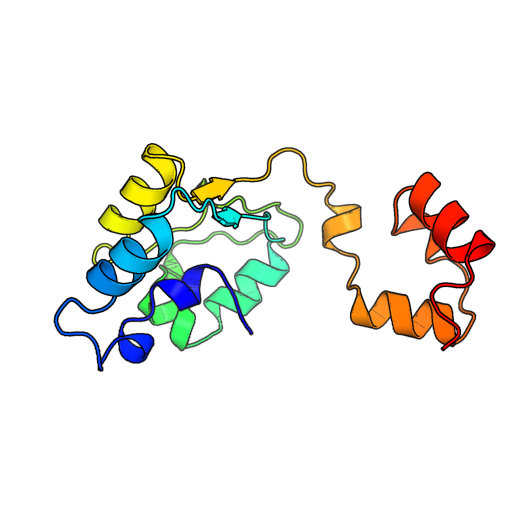 . PHE A 1 94 ? -3.271 -9.308 3.377 1.00 92.00 94 PHE A C 1
ATOM 733 O O . PHE A 1 94 ? -2.839 -9.966 4.319 1.00 92.00 94 PHE A O 1
ATOM 740 N N . VAL A 1 95 ? -2.906 -9.522 2.114 1.00 91.50 95 VAL A N 1
ATOM 741 C CA . VAL A 1 95 ? -2.008 -10.601 1.695 1.00 91.50 95 VAL A CA 1
ATOM 742 C C . VAL A 1 95 ? -0.719 -9.983 1.154 1.00 91.50 95 VAL A C 1
ATOM 744 O O . VAL A 1 95 ? -0.716 -9.476 0.028 1.00 91.50 95 VAL A O 1
ATOM 747 N N . PRO A 1 96 ? 0.379 -9.973 1.932 1.00 89.25 96 PRO A N 1
ATOM 748 C CA . PRO A 1 96 ? 1.663 -9.468 1.463 1.00 89.25 96 PRO A CA 1
ATOM 749 C C . PRO A 1 96 ? 2.191 -10.314 0.303 1.00 89.25 96 PRO A C 1
ATOM 751 O O . PRO A 1 96 ? 2.239 -11.541 0.386 1.00 89.25 96 PRO A O 1
ATOM 754 N N . ILE A 1 97 ? 2.623 -9.659 -0.772 1.00 88.00 97 ILE A N 1
ATOM 755 C CA . ILE A 1 97 ? 3.287 -10.330 -1.890 1.00 88.00 97 ILE A CA 1
ATOM 756 C C . ILE A 1 97 ? 4.754 -10.557 -1.517 1.00 88.00 97 ILE A C 1
ATOM 758 O O . ILE A 1 97 ? 5.505 -9.607 -1.299 1.00 88.00 97 ILE A O 1
ATOM 762 N N . ALA A 1 98 ? 5.162 -11.824 -1.462 1.00 81.38 98 ALA A N 1
ATOM 763 C CA . ALA A 1 98 ? 6.548 -12.223 -1.239 1.00 81.38 98 ALA A CA 1
ATOM 764 C C . ALA A 1 98 ? 7.311 -12.386 -2.564 1.00 81.38 98 ALA A C 1
ATOM 766 O O . ALA A 1 98 ? 6.720 -12.680 -3.602 1.00 81.38 98 ALA A O 1
ATOM 767 N N . GLY A 1 99 ? 8.639 -12.234 -2.515 1.00 77.00 99 GLY A N 1
ATOM 768 C CA . GLY A 1 99 ? 9.521 -12.526 -3.651 1.00 77.00 99 GLY A CA 1
ATOM 769 C C . GLY A 1 99 ? 9.447 -11.523 -4.805 1.00 77.00 99 GLY A C 1
ATOM 770 O O . GLY A 1 99 ? 9.754 -11.883 -5.938 1.00 77.00 99 GLY A O 1
ATOM 771 N N . ALA A 1 100 ? 9.030 -10.281 -4.541 1.00 75.56 100 ALA A N 1
ATOM 772 C CA . ALA A 1 100 ? 9.071 -9.232 -5.552 1.00 75.56 100 ALA A CA 1
ATOM 773 C C . ALA A 1 100 ? 10.520 -8.933 -5.964 1.00 75.56 100 ALA A C 1
ATOM 775 O O . ALA A 1 100 ? 11.392 -8.766 -5.111 1.00 75.56 100 ALA A O 1
ATOM 776 N N . ASP A 1 101 ? 10.757 -8.853 -7.272 1.00 75.56 101 ASP A N 1
ATOM 777 C CA . ASP A 1 101 ? 12.060 -8.501 -7.831 1.00 75.56 101 ASP A CA 1
ATOM 778 C C . ASP A 1 101 ? 12.325 -6.993 -7.635 1.00 75.56 101 ASP A C 1
ATOM 780 O O . ASP A 1 101 ? 11.585 -6.172 -8.193 1.00 75.56 101 ASP A O 1
ATOM 784 N N . PRO A 1 102 ? 13.377 -6.596 -6.890 1.00 71.94 102 PRO A N 1
ATOM 785 C CA . PRO A 1 102 ? 13.730 -5.191 -6.689 1.00 71.94 102 PRO A CA 1
ATOM 786 C C . PRO A 1 102 ? 13.951 -4.417 -7.998 1.00 71.94 102 PRO A C 1
ATOM 788 O O . PRO A 1 102 ? 13.678 -3.215 -8.055 1.00 71.94 102 PRO A O 1
ATOM 791 N N . VAL A 1 103 ? 14.409 -5.087 -9.062 1.00 69.38 103 VAL A N 1
ATOM 792 C CA . VAL A 1 103 ? 14.601 -4.476 -10.386 1.00 69.38 103 VAL A CA 1
ATOM 793 C C . VAL A 1 103 ? 13.251 -4.128 -11.009 1.00 69.38 103 VAL A C 1
ATOM 795 O O . VAL A 1 103 ? 13.059 -3.010 -11.490 1.00 69.38 103 VAL A O 1
ATOM 798 N N . ALA A 1 104 ? 12.281 -5.039 -10.925 1.00 70.31 104 ALA A N 1
ATOM 799 C CA . ALA A 1 104 ? 10.920 -4.788 -11.388 1.00 70.31 104 ALA A CA 1
ATOM 800 C C . ALA A 1 104 ? 10.222 -3.699 -10.551 1.00 70.31 104 ALA A C 1
ATOM 802 O O . ALA A 1 104 ? 9.455 -2.906 -11.094 1.00 70.31 104 ALA A O 1
ATOM 803 N N . MET A 1 105 ? 10.519 -3.605 -9.248 1.00 73.50 105 MET A N 1
ATOM 804 C CA . MET A 1 105 ? 10.002 -2.545 -8.365 1.00 73.50 105 MET A CA 1
ATOM 805 C C . MET A 1 105 ? 10.505 -1.144 -8.742 1.00 73.50 105 MET A C 1
ATOM 807 O O . MET A 1 105 ? 9.799 -0.157 -8.524 1.00 73.50 105 MET A O 1
ATOM 811 N N . ALA A 1 106 ? 11.717 -1.045 -9.298 1.00 69.56 106 ALA A N 1
ATOM 812 C CA . ALA A 1 106 ? 12.286 0.214 -9.774 1.00 69.56 106 ALA A CA 1
ATOM 813 C C . ALA A 1 106 ? 11.675 0.676 -11.110 1.00 69.56 106 ALA A C 1
ATOM 815 O O . ALA A 1 106 ? 11.742 1.863 -11.443 1.00 69.56 106 ALA A O 1
ATOM 816 N N . CYS A 1 107 ? 11.068 -0.237 -11.873 1.00 69.94 107 CYS A N 1
ATOM 817 C CA . CYS A 1 107 ? 10.481 0.082 -13.163 1.00 69.94 107 CYS A CA 1
ATOM 818 C C . CYS A 1 107 ? 9.147 0.822 -12.986 1.00 69.94 107 CYS A C 1
ATOM 820 O O . CYS A 1 107 ? 8.155 0.272 -12.510 1.00 69.94 107 CYS A O 1
ATOM 822 N N . GLN A 1 108 ? 9.100 2.093 -13.388 1.00 70.56 108 GLN A N 1
ATOM 823 C CA . GLN A 1 108 ? 7.871 2.884 -13.354 1.00 70.56 108 GLN A CA 1
ATOM 824 C C . GLN A 1 108 ? 7.057 2.675 -14.638 1.00 70.56 108 GLN A C 1
ATOM 826 O O . GLN A 1 108 ? 7.496 3.132 -15.697 1.00 70.56 108 GLN A O 1
ATOM 831 N N . PRO A 1 109 ? 5.840 2.090 -14.575 1.00 71.38 109 PRO A N 1
ATOM 832 C CA . PRO A 1 109 ? 5.087 1.710 -15.774 1.00 71.38 109 PRO A CA 1
ATOM 833 C C . PRO A 1 109 ? 4.784 2.878 -16.713 1.00 71.38 109 PRO A C 1
ATOM 835 O O . PRO A 1 109 ? 4.827 2.725 -17.928 1.00 71.38 109 PRO A O 1
ATOM 838 N N . ARG A 1 110 ? 4.514 4.072 -16.166 1.00 72.56 110 ARG A N 1
ATOM 839 C CA . ARG A 1 110 ? 4.238 5.278 -16.968 1.00 72.56 110 ARG A CA 1
ATOM 840 C C . ARG A 1 110 ? 5.467 5.734 -17.753 1.00 72.56 110 ARG A C 1
ATOM 842 O O . ARG A 1 110 ? 5.360 6.062 -18.930 1.00 72.56 110 ARG A O 1
ATOM 849 N N . THR A 1 111 ? 6.627 5.731 -17.105 1.00 79.38 111 THR A N 1
ATOM 850 C CA . THR A 1 111 ? 7.903 6.097 -17.729 1.00 79.38 111 THR A CA 1
ATOM 851 C C . THR A 1 111 ? 8.319 5.041 -18.748 1.00 79.38 111 THR A C 1
ATOM 853 O O . THR A 1 111 ? 8.720 5.389 -19.854 1.00 79.38 111 THR A O 1
ATOM 856 N N . LEU A 1 112 ? 8.143 3.760 -18.410 1.00 80.56 112 LEU A N 1
ATOM 857 C CA . LEU A 1 112 ? 8.390 2.630 -19.298 1.00 80.56 112 LEU A CA 1
ATOM 858 C C . LEU A 1 112 ? 7.523 2.706 -20.562 1.00 80.56 112 LEU A C 1
ATOM 860 O O . LEU A 1 112 ? 8.051 2.665 -21.666 1.00 80.56 112 LEU A O 1
ATOM 864 N N . ALA A 1 113 ? 6.206 2.875 -20.419 1.00 80.56 113 ALA A N 1
ATOM 865 C CA . ALA A 1 113 ? 5.286 2.968 -21.551 1.00 80.56 113 ALA A CA 1
ATOM 866 C C . ALA A 1 113 ? 5.619 4.154 -22.468 1.00 80.56 113 ALA A C 1
ATOM 868 O O . ALA A 1 113 ? 5.574 4.027 -23.690 1.00 80.56 113 ALA A O 1
ATOM 869 N N . ASN A 1 114 ? 6.007 5.295 -21.888 1.00 81.69 114 ASN A N 1
ATOM 870 C CA . ASN A 1 114 ? 6.457 6.446 -22.665 1.00 81.69 114 ASN A CA 1
ATOM 871 C C . ASN A 1 114 ? 7.745 6.145 -23.440 1.00 81.69 114 ASN A C 1
ATOM 873 O O . ASN A 1 114 ? 7.790 6.439 -24.629 1.00 81.69 114 ASN A O 1
ATOM 877 N N . ARG A 1 115 ? 8.735 5.500 -22.810 1.00 81.69 115 ARG A N 1
ATOM 878 C CA . ARG A 1 115 ? 9.993 5.086 -23.458 1.00 81.69 115 ARG A CA 1
ATOM 879 C C . ARG A 1 115 ? 9.778 4.079 -24.586 1.00 81.69 115 ARG A C 1
ATOM 881 O O . ARG A 1 115 ? 10.398 4.185 -25.639 1.00 81.69 115 ARG A O 1
ATOM 888 N N . ILE A 1 116 ? 8.862 3.128 -24.395 1.00 84.06 116 ILE A N 1
ATOM 889 C CA . ILE A 1 116 ? 8.481 2.168 -25.440 1.00 84.06 116 ILE A CA 1
ATOM 890 C C . ILE A 1 116 ? 7.840 2.909 -26.623 1.00 84.06 116 ILE A C 1
ATOM 892 O O . ILE A 1 116 ? 8.178 2.632 -27.772 1.00 84.06 116 ILE A O 1
ATOM 896 N N . ARG A 1 117 ? 6.967 3.893 -26.359 1.00 82.25 117 ARG A N 1
ATOM 897 C CA . ARG A 1 117 ? 6.315 4.698 -27.405 1.00 82.25 117 ARG A CA 1
ATOM 898 C C . ARG A 1 117 ? 7.303 5.582 -28.175 1.00 82.25 117 ARG A C 1
ATOM 900 O O . ARG A 1 117 ? 7.135 5.758 -29.377 1.00 82.25 117 ARG A O 1
ATOM 907 N N . THR A 1 118 ? 8.322 6.128 -27.509 1.00 82.94 118 THR A N 1
ATOM 908 C CA . THR A 1 118 ? 9.364 6.957 -28.145 1.00 82.94 118 THR A CA 1
ATOM 909 C C . THR A 1 118 ? 10.444 6.142 -28.858 1.00 82.94 118 THR A C 1
ATOM 911 O O . THR A 1 118 ? 11.270 6.726 -29.554 1.00 82.94 118 THR A O 1
ATOM 914 N N . GLY A 1 119 ? 10.422 4.810 -28.741 1.00 78.88 119 GLY A N 1
ATOM 915 C CA . GLY A 1 119 ? 11.371 3.920 -29.411 1.00 78.88 119 GLY A CA 1
ATOM 916 C C . GLY A 1 119 ? 12.735 3.820 -28.725 1.00 78.88 119 GLY A C 1
ATOM 917 O O . GLY A 1 119 ? 13.705 3.427 -29.373 1.00 78.88 119 GLY A O 1
ATOM 918 N N . ASP A 1 120 ? 12.826 4.157 -27.434 1.00 80.00 120 ASP A N 1
ATOM 919 C CA . ASP A 1 120 ? 14.072 4.021 -26.676 1.00 80.00 120 ASP A CA 1
ATOM 920 C C . ASP A 1 120 ? 14.496 2.549 -26.560 1.00 80.00 120 ASP A C 1
ATOM 922 O O . ASP A 1 120 ? 13.666 1.649 -26.418 1.00 80.00 120 ASP A O 1
ATOM 926 N N . ALA A 1 121 ? 15.808 2.300 -26.570 1.00 76.12 121 ALA A N 1
ATOM 927 C CA . ALA A 1 121 ? 16.392 0.976 -26.354 1.00 76.12 121 ALA A CA 1
ATOM 928 C C . ALA A 1 121 ? 16.795 0.765 -24.882 1.00 76.12 121 ALA A C 1
ATOM 930 O O . ALA A 1 121 ? 17.134 1.713 -24.173 1.00 76.12 121 ALA A O 1
ATOM 931 N N . GLY A 1 122 ? 16.800 -0.488 -24.414 1.00 78.75 122 GLY A N 1
ATOM 932 C CA . GLY A 1 122 ? 17.334 -0.874 -23.102 1.00 78.75 122 GLY A CA 1
ATOM 933 C C . GLY A 1 122 ? 16.285 -1.121 -22.017 1.00 78.75 122 GLY A C 1
ATOM 934 O O . GLY A 1 122 ? 16.630 -1.662 -20.967 1.00 78.75 122 GLY A O 1
ATOM 935 N N . TRP A 1 123 ? 15.014 -0.805 -22.276 1.00 80.12 123 TRP A N 1
ATOM 936 C CA . TRP A 1 123 ? 13.907 -1.099 -21.362 1.00 80.12 123 TRP A CA 1
ATOM 937 C C . TRP A 1 123 ? 13.616 -2.600 -21.233 1.00 80.12 123 TRP A C 1
ATOM 939 O O . TRP A 1 123 ? 12.994 -3.036 -20.268 1.00 80.12 123 TRP A O 1
ATOM 949 N N . GLU A 1 124 ? 14.094 -3.421 -22.170 1.00 82.62 124 GLU A N 1
ATOM 950 C CA . GLU A 1 124 ? 13.884 -4.870 -22.170 1.00 82.62 124 GLU A CA 1
ATOM 951 C C . GLU A 1 124 ? 14.526 -5.573 -20.969 1.00 82.62 124 GLU A C 1
ATOM 953 O O . GLU A 1 124 ? 14.153 -6.698 -20.656 1.00 82.62 124 GLU A O 1
ATOM 958 N N . LYS A 1 125 ? 15.489 -4.923 -20.303 1.00 80.19 125 LYS A N 1
ATOM 959 C CA . LYS A 1 125 ? 16.129 -5.419 -19.076 1.00 80.19 125 LYS A CA 1
ATOM 960 C C . LYS A 1 125 ? 15.333 -5.096 -17.808 1.00 80.19 125 LYS A C 1
ATOM 962 O O . LYS A 1 125 ? 15.634 -5.644 -16.757 1.00 8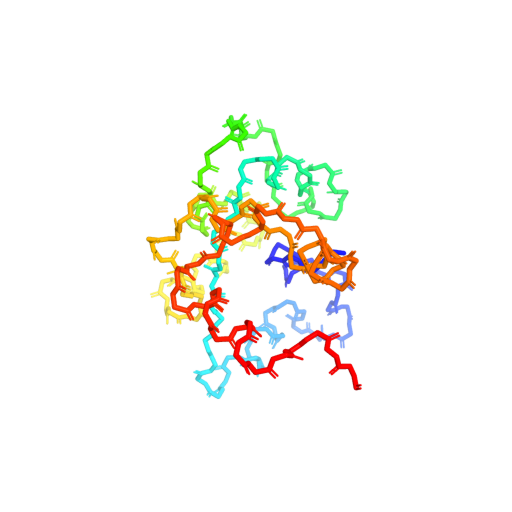0.19 125 LYS A O 1
ATOM 967 N N . GLU A 1 126 ? 14.361 -4.190 -17.900 1.00 75.00 126 GLU A N 1
ATOM 968 C CA . GLU A 1 126 ? 13.557 -3.710 -16.766 1.00 75.00 126 GLU A CA 1
ATOM 969 C C . GLU A 1 126 ? 12.268 -4.518 -16.580 1.00 75.00 126 GLU A C 1
ATOM 971 O O . GLU A 1 126 ? 11.593 -4.392 -15.561 1.00 75.00 126 GLU A O 1
ATOM 976 N N . VAL A 1 127 ? 11.927 -5.355 -17.560 1.00 78.31 127 VAL A N 1
ATOM 977 C CA . VAL A 1 127 ? 10.781 -6.262 -17.512 1.00 78.31 127 VAL A CA 1
ATOM 978 C C . VAL A 1 127 ? 11.252 -7.706 -17.670 1.00 78.31 127 VAL A C 1
ATOM 980 O O . VAL A 1 127 ? 12.274 -7.954 -18.314 1.00 78.31 127 VAL A O 1
ATOM 983 N N . PRO A 1 128 ? 10.507 -8.693 -17.145 1.00 82.12 128 PRO A N 1
ATOM 984 C CA . PRO A 1 128 ? 10.818 -10.093 -17.391 1.00 82.12 128 PRO A CA 1
ATOM 985 C C . PRO A 1 128 ? 10.908 -10.396 -18.894 1.00 82.12 128 PRO A C 1
ATOM 987 O O . PRO A 1 128 ? 10.067 -9.952 -19.678 1.00 82.12 128 PRO A O 1
ATOM 990 N N . ALA A 1 129 ? 11.889 -11.210 -19.294 1.00 81.50 129 ALA A N 1
ATOM 991 C CA . ALA A 1 129 ? 12.121 -11.600 -20.689 1.00 81.50 129 ALA A CA 1
ATOM 992 C C . ALA A 1 129 ? 10.854 -12.010 -21.482 1.00 81.50 129 ALA A C 1
ATOM 994 O O . ALA A 1 129 ? 10.686 -11.513 -22.600 1.00 81.50 129 ALA A O 1
ATOM 995 N N . PRO A 1 130 ? 9.924 -12.841 -20.951 1.00 84.31 130 PRO A N 1
ATOM 996 C CA . PRO A 1 130 ? 8.700 -13.179 -21.684 1.00 84.31 130 PRO A CA 1
ATOM 997 C C . PRO A 1 130 ? 7.801 -11.961 -21.948 1.00 84.31 130 PRO A C 1
ATOM 999 O O . PRO A 1 130 ? 7.153 -11.888 -22.990 1.00 84.31 130 PRO A O 1
ATOM 1002 N N . VAL A 1 131 ? 7.797 -10.974 -21.048 1.00 83.81 131 VAL A N 1
ATOM 1003 C CA . VAL A 1 131 ? 7.011 -9.740 -21.184 1.00 83.81 131 VAL A CA 1
ATOM 1004 C C . VAL A 1 131 ? 7.612 -8.835 -22.259 1.00 83.81 131 VAL A C 1
ATOM 1006 O O . VAL A 1 131 ? 6.871 -8.309 -23.085 1.00 83.81 131 VAL A O 1
ATOM 1009 N N . ALA A 1 132 ? 8.943 -8.704 -22.322 1.00 84.69 132 ALA A N 1
ATOM 1010 C CA . ALA A 1 132 ? 9.611 -7.934 -23.377 1.00 84.69 132 ALA A CA 1
ATOM 1011 C C . ALA A 1 132 ? 9.290 -8.478 -24.780 1.00 84.69 132 ALA A C 1
ATOM 1013 O O . ALA A 1 132 ? 9.011 -7.709 -25.705 1.00 84.69 132 ALA A O 1
ATOM 1014 N N . VAL A 1 133 ? 9.291 -9.809 -24.931 1.00 85.50 133 VAL A N 1
ATOM 1015 C CA . VAL A 1 133 ? 8.911 -10.484 -26.181 1.00 85.50 133 VAL A CA 1
ATOM 1016 C C . VAL A 1 133 ? 7.437 -10.237 -26.503 1.00 85.50 133 VAL A C 1
ATOM 1018 O O . VAL A 1 133 ? 7.121 -9.840 -27.626 1.00 85.50 133 VAL A O 1
ATOM 1021 N N . ALA A 1 134 ? 6.545 -10.412 -25.523 1.00 85.81 134 ALA A N 1
ATOM 1022 C CA . ALA A 1 134 ? 5.112 -10.194 -25.698 1.00 85.81 134 ALA A CA 1
ATOM 1023 C C . ALA A 1 134 ? 4.810 -8.757 -26.146 1.00 85.81 134 ALA A C 1
ATOM 1025 O O . ALA A 1 134 ? 4.160 -8.575 -27.173 1.00 85.81 134 ALA A O 1
ATOM 1026 N N . ILE A 1 135 ? 5.362 -7.752 -25.456 1.00 84.75 135 ILE A N 1
ATOM 1027 C CA . ILE A 1 135 ? 5.210 -6.333 -25.803 1.00 84.75 135 ILE A CA 1
ATOM 1028 C C . ILE A 1 135 ? 5.612 -6.105 -27.263 1.00 84.75 135 ILE A C 1
ATOM 1030 O O . ILE A 1 135 ? 4.797 -5.597 -28.031 1.00 84.75 135 ILE A O 1
ATOM 1034 N N . LYS A 1 136 ? 6.817 -6.543 -27.671 1.00 83.19 136 LYS A N 1
ATOM 1035 C CA . LYS A 1 136 ? 7.332 -6.383 -29.047 1.00 83.19 136 LYS A CA 1
ATOM 1036 C C . LYS A 1 136 ? 6.471 -7.068 -30.10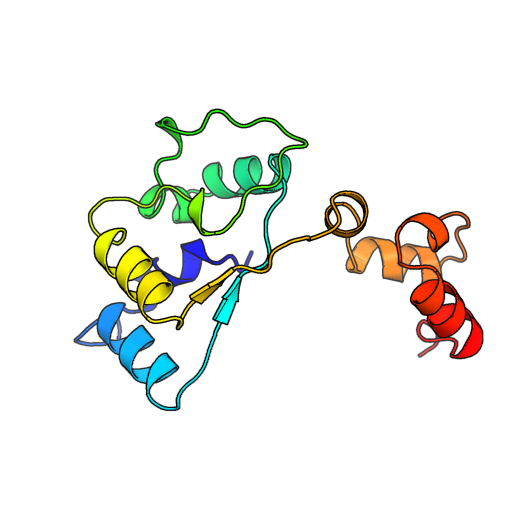3 1.00 83.19 136 LYS A C 1
ATOM 1038 O O . LYS A 1 136 ? 6.211 -6.479 -31.149 1.00 83.19 136 LYS A O 1
ATOM 1043 N N . SER A 1 137 ? 6.048 -8.300 -29.834 1.00 84.25 137 SER A N 1
ATOM 1044 C CA . SER A 1 137 ? 5.262 -9.100 -30.779 1.00 84.25 137 SER A CA 1
ATOM 1045 C C . SER A 1 137 ? 3.842 -8.564 -30.975 1.00 84.25 137 SER A C 1
ATOM 1047 O O . SER A 1 137 ? 3.338 -8.572 -32.095 1.00 84.25 137 SER A O 1
ATOM 1049 N N . LEU A 1 138 ? 3.224 -8.053 -29.907 1.00 83.00 138 LEU A N 1
ATOM 1050 C CA . LEU A 1 138 ? 1.833 -7.601 -29.895 1.00 83.00 138 LEU A CA 1
ATOM 1051 C C . LEU A 1 138 ? 1.676 -6.095 -30.145 1.00 83.00 138 LEU A C 1
ATOM 1053 O O . LEU A 1 138 ? 0.550 -5.622 -30.240 1.00 83.00 138 LEU A O 1
ATOM 1057 N N . LYS A 1 139 ? 2.779 -5.339 -30.245 1.00 80.06 139 LYS A N 1
ATOM 1058 C CA . LYS A 1 139 ? 2.780 -3.875 -3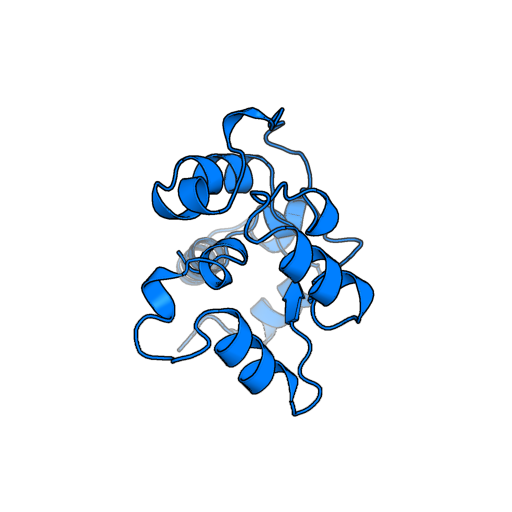0.421 1.00 80.06 139 LYS A CA 1
ATOM 1059 C C . LYS A 1 139 ? 1.857 -3.151 -29.430 1.00 80.06 139 LYS A C 1
ATOM 1061 O O . LYS A 1 139 ? 1.175 -2.206 -29.803 1.00 80.06 139 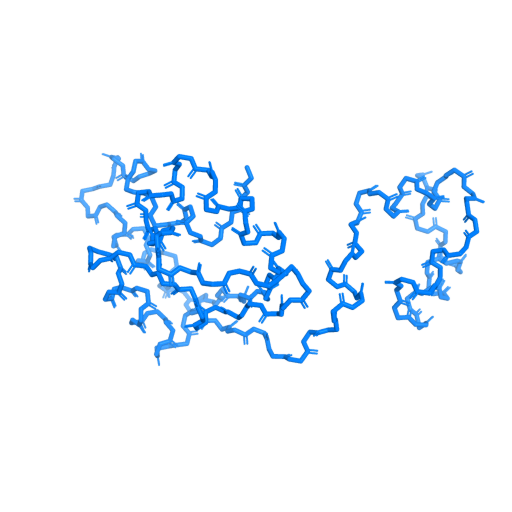LYS A O 1
ATOM 1066 N N . LEU A 1 140 ? 1.883 -3.550 -28.153 1.00 72.56 140 LEU A N 1
ATOM 1067 C CA . LEU A 1 140 ? 1.003 -3.037 -27.078 1.00 72.56 140 LEU A CA 1
ATOM 1068 C C . LEU A 1 140 ? 1.188 -1.536 -26.736 1.00 72.56 140 LEU A C 1
ATOM 1070 O O . LEU A 1 140 ? 0.669 -1.063 -25.730 1.00 72.56 140 LEU A O 1
ATOM 1074 N N . TRP A 1 141 ? 1.965 -0.800 -27.531 1.00 73.62 141 TRP A N 1
ATOM 1075 C CA . TRP A 1 141 ? 2.211 0.641 -27.420 1.00 73.62 141 TRP A CA 1
ATOM 1076 C C . TRP A 1 141 ? 1.613 1.451 -28.579 1.00 73.62 141 TRP A C 1
ATOM 1078 O O . TRP A 1 141 ? 1.685 2.681 -28.548 1.00 73.62 141 TRP A O 1
ATOM 1088 N N . ALA A 1 142 ? 1.115 0.774 -29.618 1.00 62.19 142 ALA A N 1
ATOM 1089 C CA . ALA A 1 142 ? 0.407 1.387 -30.728 1.00 62.19 142 ALA A CA 1
ATOM 1090 C C . ALA A 1 142 ? -1.088 1.380 -30.388 1.00 62.19 142 ALA A C 1
ATOM 1092 O O . ALA A 1 142 ? -1.656 0.303 -30.211 1.00 62.19 142 ALA A O 1
ATOM 1093 N N . ASP A 1 143 ? -1.670 2.570 -30.238 1.00 58.09 143 ASP A N 1
ATOM 1094 C CA . ASP A 1 143 ? -3.124 2.751 -30.150 1.00 58.09 143 ASP A CA 1
ATOM 1095 C C . ASP A 1 143 ? -3.805 2.386 -31.481 1.00 58.09 143 ASP A C 1
ATOM 1097 O O . ASP A 1 143 ? -3.223 2.698 -32.552 1.00 58.09 143 ASP A O 1
#

Sequence (143 aa):
MNNLVDLFNPEHYTQLEGGVLESFGRLFKDGVQVMVYPMRGDQLRRLVADPVACKVCFPESYSITEDAVIAAADIQMRPTVAGLFQHLLNNGFFVPIAGADPVAMACQPRTLANRIRTGDAGWEKEVPAPVAVAIKSLKLWAD

Radius of gyration: 18.23 Å; chains: 1; bounding box: 39×28×49 Å

Foldseek 3Di:
DDAPLLLPQQVVQPVPPVGSVVVVCVVPVVPAAAEHEWAFLLVVVVQCVDPRSVVFFDSPPDPGDRLDTGKLVNTHTDPVCVVVSVVCVVVRSYHIDPDDDSLLNPDDVVVLLVCVLVVHPDCCVSDPVVVSVVCVVVVPSDD